Protein AF-A0A091HC87-F1 (afdb_monomer_lite)

Organism: NCBI:txid175836

Foldseek 3Di:
DDDDDDDDPDPVVVVVVVVVVVCVVPDDPVVVVVDDDDDPDPVPDPDDDDLLQFPAKAADPDPVAPQKIWTDGPPDIDIDGDPDVVVSVVVRVVSRPPNQPPPPPPDQFNDKDWDWDFDDDPDDDDDGDTDIWIWTHGPFWIWTFPDPDPPTDTPDIDTDDPPDDDDDDDPVVVVVVD

Radius of gyration: 27.39 Å; chains: 1; bounding box: 77×72×48 Å

InterPro domains:
  IPR001849 Pleckstrin homology domain [PF00169] (112-166)
  IPR001849 Pleckstrin homology domain [PS50003] (1-26)
  IPR001849 Pleckstrin homology domain [PS50003] (108-178)
  IPR011993 PH-like domain superfamily [G3DSA:2.30.29.30] (26-97)
  IPR011993 PH-like domain superfamily [G3DSA:2.30.29.30] (99-177)
  IPR051724 Actin-based Motor Myosin [PTHR46049] (1-178)

Secondary structure (DSSP, 8-state):
--------SSHHHHHHHHHHHHHHHH--HHHHHHPPPPP--GGG-S----GGGEEEEEE---TTSTTEEEEEESS-EEEEE-SSHHHHHHHHHHHT--TTT---TT---SEEEEEEEEE--SS-SS--EEEEEEEEE-SSEEEEESSS-TTPPEEEEEE--TT----PPPHHHHHHH-

Sequence (178 aa):
DRVYHIVAESPEDASGWFNVLSRVHSATAQQLREMQDEQANPKNAVGTLDVGLIDSVCASDNPDRPNSFVIITANRVIHCNSDTPEEMHHWISLLQKPKGESKVDGQEFLVRGWLHKEVQSSNKMSSLKMKKRWFVLTNTALDYYKSSERTAAKLGTLVLNSLCSVVQPDERVFKDTG

Structure (mmCIF, N/CA/C/O backbone):
data_AF-A0A091HC87-F1
#
_entry.id   AF-A0A091HC87-F1
#
loop_
_atom_site.group_PDB
_atom_site.id
_atom_site.type_symbol
_atom_site.label_atom_id
_atom_site.label_alt_id
_atom_site.label_comp_id
_atom_site.label_asym_id
_atom_site.label_entity_id
_atom_site.label_seq_id
_atom_site.pdbx_PDB_ins_code
_atom_site.Cartn_x
_atom_site.Cartn_y
_atom_site.Cartn_z
_atom_site.occupancy
_atom_site.B_iso_or_equiv
_atom_site.auth_seq_id
_atom_site.auth_comp_id
_atom_site.auth_asym_id
_atom_site.auth_atom_id
_atom_site.pdbx_PDB_model_num
ATOM 1 N N . ASP A 1 1 ? 35.553 36.989 10.042 1.00 67.31 1 ASP A N 1
ATOM 2 C CA . ASP A 1 1 ? 34.180 36.451 10.043 1.00 67.31 1 ASP A CA 1
ATOM 3 C C . ASP A 1 1 ? 33.595 36.414 8.651 1.00 67.31 1 ASP A C 1
ATOM 5 O O . ASP A 1 1 ? 33.795 37.349 7.883 1.00 67.31 1 ASP A O 1
ATOM 9 N N . ARG A 1 2 ? 32.939 35.305 8.303 1.00 86.88 2 ARG A N 1
ATOM 10 C CA . ARG A 1 2 ? 32.328 35.082 6.990 1.00 86.88 2 ARG A CA 1
ATOM 11 C C . ARG A 1 2 ? 30.837 34.869 7.216 1.00 86.88 2 ARG A C 1
ATOM 13 O O . ARG A 1 2 ? 30.459 33.934 7.912 1.00 86.88 2 ARG A O 1
ATOM 20 N N . VAL A 1 3 ? 30.015 35.762 6.679 1.00 91.44 3 VAL A N 1
ATOM 21 C CA . VAL A 1 3 ? 28.555 35.675 6.774 1.00 91.44 3 VAL A CA 1
ATOM 22 C C . VAL A 1 3 ? 28.029 35.096 5.468 1.00 91.44 3 VAL A C 1
ATOM 24 O O . VAL A 1 3 ? 28.407 35.557 4.391 1.00 91.44 3 VAL A O 1
ATOM 27 N N . TYR A 1 4 ? 27.177 34.079 5.571 1.00 88.00 4 TYR A N 1
ATOM 28 C CA . TYR A 1 4 ? 26.516 33.452 4.431 1.00 88.00 4 TYR A CA 1
ATOM 29 C C . TYR A 1 4 ? 25.049 33.877 4.411 1.00 88.00 4 TYR A C 1
ATOM 31 O O . TYR A 1 4 ? 24.318 33.635 5.368 1.00 88.00 4 TYR A O 1
ATOM 39 N N . HIS A 1 5 ? 24.627 34.512 3.319 1.00 90.44 5 HIS A N 1
ATOM 40 C CA . HIS A 1 5 ? 23.226 34.840 3.073 1.00 90.44 5 HIS A CA 1
ATOM 41 C C . HIS A 1 5 ? 22.610 33.733 2.219 1.00 90.44 5 HIS A C 1
ATOM 43 O O . HIS A 1 5 ? 23.075 33.481 1.109 1.00 90.44 5 HIS A O 1
ATOM 49 N N . ILE A 1 6 ? 21.591 33.064 2.754 1.00 90.06 6 ILE A N 1
ATOM 50 C CA . ILE A 1 6 ? 20.899 31.941 2.115 1.00 90.06 6 ILE A CA 1
ATOM 51 C C . ILE A 1 6 ? 19.416 32.307 2.026 1.00 90.06 6 ILE A C 1
ATOM 53 O O . ILE A 1 6 ? 18.856 32.836 2.985 1.00 90.06 6 ILE A O 1
ATOM 57 N N . VAL A 1 7 ? 18.799 32.064 0.870 1.00 88.19 7 VAL A N 1
ATOM 58 C CA . VAL A 1 7 ? 17.403 32.418 0.572 1.00 88.19 7 VAL A CA 1
ATOM 59 C C . VAL A 1 7 ? 16.651 31.146 0.189 1.00 88.19 7 VAL A C 1
ATOM 61 O O . VAL A 1 7 ? 17.176 30.346 -0.581 1.00 88.19 7 VAL A O 1
ATOM 64 N N . ALA A 1 8 ? 15.447 30.964 0.732 1.00 88.75 8 ALA A N 1
ATOM 65 C CA . ALA A 1 8 ? 14.551 29.866 0.375 1.00 88.75 8 ALA A CA 1
ATOM 66 C C . ALA A 1 8 ? 13.479 30.333 -0.624 1.00 88.75 8 ALA A C 1
ATOM 68 O O . ALA A 1 8 ? 13.195 31.527 -0.725 1.00 88.75 8 ALA A O 1
ATOM 69 N N . GLU A 1 9 ? 12.878 29.389 -1.346 1.00 82.19 9 GLU A N 1
ATOM 70 C CA . GLU A 1 9 ? 11.871 29.668 -2.380 1.00 82.19 9 GLU A CA 1
ATOM 71 C C . GLU A 1 9 ? 10.505 30.076 -1.800 1.00 82.19 9 GLU A C 1
ATOM 73 O O . GLU A 1 9 ? 9.717 30.729 -2.486 1.00 82.19 9 GLU A O 1
ATOM 78 N N . SER A 1 10 ? 10.240 29.755 -0.527 1.00 85.56 10 SER A N 1
ATOM 79 C CA . SER A 1 10 ? 9.025 30.142 0.196 1.00 85.56 10 SER A CA 1
ATOM 80 C C . SER A 1 10 ? 9.307 30.581 1.648 1.00 85.56 10 SER A C 1
ATOM 82 O O . SER A 1 10 ? 10.320 30.181 2.240 1.00 85.56 10 SER A O 1
ATOM 84 N N . PRO A 1 11 ? 8.429 31.401 2.263 1.00 86.19 11 PRO A N 1
ATOM 85 C CA . PRO A 1 11 ? 8.511 31.740 3.687 1.00 86.19 11 PRO A CA 1
ATOM 86 C C . PRO A 1 11 ? 8.418 30.518 4.611 1.00 86.19 11 PRO A C 1
ATOM 88 O O . PRO A 1 11 ? 9.041 30.493 5.677 1.00 86.19 11 PRO A O 1
ATOM 91 N N . GLU A 1 12 ? 7.648 29.507 4.211 1.00 81.69 12 GLU A N 1
ATOM 92 C CA . GLU A 1 12 ? 7.491 28.254 4.943 1.00 81.69 12 GLU A CA 1
ATOM 93 C C . GLU A 1 12 ? 8.812 27.482 4.970 1.00 81.69 12 GLU A C 1
ATOM 95 O O . GLU A 1 12 ? 9.255 27.077 6.047 1.00 81.69 12 GLU A O 1
ATOM 100 N N . ASP A 1 13 ? 9.484 27.363 3.821 1.00 81.06 13 ASP A N 1
ATOM 101 C CA . ASP A 1 13 ? 10.794 26.715 3.724 1.00 81.06 13 ASP A CA 1
ATOM 102 C C . ASP A 1 13 ? 11.845 27.490 4.518 1.00 81.06 13 ASP A C 1
ATOM 104 O O . ASP A 1 13 ? 12.606 26.894 5.279 1.00 81.06 13 ASP A O 1
ATOM 108 N N . ALA A 1 14 ? 11.858 28.824 4.412 1.00 84.25 14 ALA A N 1
ATOM 109 C CA . ALA A 1 14 ? 12.765 29.669 5.190 1.00 84.25 14 ALA A CA 1
ATOM 110 C C . ALA A 1 14 ? 12.596 29.431 6.700 1.00 84.25 14 ALA A C 1
ATOM 112 O O . ALA A 1 14 ? 13.580 29.293 7.429 1.00 84.25 14 ALA A O 1
ATOM 113 N N . SER A 1 15 ? 11.347 29.333 7.162 1.00 85.19 15 SER A N 1
ATOM 114 C CA . SER A 1 15 ? 11.016 29.059 8.563 1.00 85.19 15 SER A CA 1
ATOM 115 C C . SER A 1 15 ? 11.424 27.643 8.979 1.00 85.19 15 SER A C 1
ATOM 117 O O . SER A 1 15 ? 11.986 27.454 10.059 1.00 85.19 15 SER A O 1
ATOM 119 N N . GLY A 1 16 ? 11.188 26.649 8.118 1.00 82.44 16 GLY A N 1
ATOM 120 C CA . GLY A 1 16 ? 11.605 25.263 8.329 1.00 82.44 16 GLY A CA 1
ATOM 121 C C . GLY A 1 16 ? 13.120 25.139 8.492 1.00 82.44 16 GLY A C 1
ATOM 122 O O . GLY A 1 16 ? 13.597 24.649 9.520 1.00 82.44 16 GLY A O 1
ATOM 123 N N . TRP A 1 17 ? 13.879 25.677 7.535 1.00 86.06 17 TRP A N 1
ATOM 124 C CA . TRP A 1 17 ? 15.342 25.703 7.568 1.00 86.06 17 TRP A CA 1
ATOM 125 C C . TRP A 1 17 ? 15.886 26.437 8.793 1.00 86.06 17 TRP A C 1
ATOM 127 O O . TRP A 1 17 ? 16.787 25.929 9.463 1.00 86.06 17 TRP A O 1
ATOM 137 N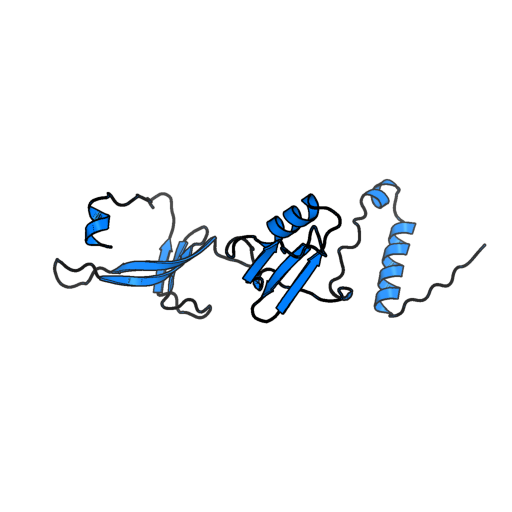 N . PHE A 1 18 ? 15.321 27.599 9.134 1.00 87.75 18 PHE A N 1
ATOM 138 C CA . PHE A 1 18 ? 15.732 28.353 10.318 1.00 87.75 18 PHE A CA 1
ATOM 139 C C . PHE A 1 18 ? 15.555 27.545 11.611 1.00 87.75 18 PHE A C 1
ATOM 141 O O . PHE A 1 18 ? 16.452 27.533 12.459 1.00 87.75 18 PHE A O 1
ATOM 148 N N . ASN A 1 19 ? 14.433 26.836 11.755 1.00 83.19 19 ASN A N 1
ATOM 149 C CA . ASN A 1 19 ? 14.153 26.010 12.929 1.00 83.19 19 ASN A CA 1
ATOM 150 C C . ASN A 1 19 ? 15.145 24.848 13.060 1.00 83.19 19 ASN A C 1
ATOM 152 O O . ASN A 1 19 ? 15.676 24.611 14.148 1.00 83.19 19 ASN A O 1
ATOM 156 N N . VAL A 1 20 ? 15.427 24.145 11.958 1.00 84.69 20 VAL A N 1
ATOM 157 C CA . VAL A 1 20 ? 16.377 23.023 11.954 1.00 84.69 20 VAL A CA 1
ATOM 158 C C . VAL A 1 20 ? 17.790 23.512 12.263 1.00 84.69 20 VAL A C 1
ATOM 160 O O . VAL A 1 20 ? 18.425 22.981 13.172 1.00 84.69 20 VAL A O 1
ATOM 163 N N . LEU A 1 21 ? 18.267 24.561 11.586 1.00 89.00 21 LEU A N 1
ATOM 164 C CA . LEU A 1 21 ? 19.611 25.110 11.800 1.00 89.00 21 LEU A CA 1
ATOM 165 C C . LEU A 1 21 ? 19.799 25.643 13.226 1.00 89.00 21 LEU A C 1
ATOM 167 O O . LEU A 1 21 ? 20.832 25.394 13.845 1.00 89.00 21 LEU A O 1
ATOM 171 N N . SER A 1 22 ? 18.786 26.313 13.780 1.00 86.56 22 SER A N 1
ATOM 172 C CA . SER A 1 22 ? 18.813 26.800 15.166 1.00 86.56 22 SER A CA 1
ATOM 173 C C . SER A 1 22 ? 18.855 25.648 16.177 1.00 86.56 22 SER A C 1
ATOM 175 O O . SER A 1 22 ? 19.571 25.715 17.183 1.00 86.56 22 SER A O 1
ATOM 177 N N . ARG A 1 23 ? 18.129 24.556 15.900 1.00 82.75 23 ARG A N 1
ATOM 178 C CA . ARG A 1 23 ? 18.156 23.336 16.717 1.00 82.75 23 ARG A CA 1
ATOM 179 C C . ARG A 1 23 ? 19.508 22.629 16.633 1.00 82.75 23 ARG A C 1
ATOM 181 O O . ARG A 1 23 ? 20.025 22.231 17.666 1.00 82.75 23 ARG A O 1
ATOM 188 N N . VAL A 1 24 ? 20.105 22.528 15.444 1.00 88.31 24 VAL A N 1
ATOM 189 C CA . VAL A 1 24 ? 21.450 21.955 15.248 1.00 88.31 24 VAL A CA 1
ATOM 190 C C . VAL A 1 24 ? 22.504 22.774 15.991 1.00 88.31 24 VAL A C 1
ATOM 192 O O . VAL A 1 24 ? 23.318 22.206 16.711 1.00 88.31 24 VAL A O 1
ATOM 195 N N . HIS A 1 25 ? 22.458 24.104 15.875 1.00 90.00 25 HIS A N 1
ATOM 196 C CA . HIS A 1 25 ? 23.394 25.004 16.553 1.00 90.00 25 HIS A CA 1
ATOM 197 C C . HIS A 1 25 ? 23.357 24.867 18.085 1.00 90.00 25 HIS A C 1
ATOM 199 O O . HIS A 1 25 ? 24.381 25.017 18.746 1.00 90.00 25 HIS A O 1
ATOM 205 N N . SER A 1 26 ? 22.183 24.585 18.654 1.00 87.00 26 SER A N 1
ATOM 206 C CA . SER A 1 26 ? 21.987 24.446 20.104 1.00 87.00 26 SER A CA 1
ATOM 207 C C . SER A 1 26 ? 22.074 23.003 20.621 1.00 87.00 26 SER A C 1
ATOM 209 O O . SER A 1 26 ? 22.028 22.793 21.834 1.00 87.00 26 SER A O 1
ATOM 211 N N . ALA A 1 27 ? 22.206 22.008 19.740 1.00 87.88 27 ALA A N 1
ATOM 212 C CA . ALA A 1 27 ? 22.197 20.598 20.110 1.00 87.88 27 ALA A CA 1
ATOM 213 C C . ALA A 1 27 ? 23.575 20.087 20.562 1.00 87.88 27 ALA A C 1
ATOM 215 O O . ALA A 1 27 ? 24.625 20.457 20.039 1.00 87.88 27 ALA A O 1
ATOM 216 N N . THR A 1 28 ? 23.567 19.158 21.518 1.00 89.50 28 THR A N 1
ATOM 217 C CA . THR A 1 28 ? 24.757 18.386 21.908 1.00 89.50 28 THR A CA 1
ATOM 218 C C . THR A 1 28 ? 25.098 17.310 20.871 1.00 89.50 28 THR A C 1
ATOM 220 O O . THR A 1 28 ? 24.246 16.877 20.096 1.00 89.50 28 THR A O 1
ATOM 223 N N . ALA A 1 29 ? 26.332 16.794 20.900 1.00 84.06 29 ALA A N 1
ATOM 224 C CA . ALA A 1 29 ? 26.773 15.732 19.989 1.00 84.06 29 ALA A CA 1
ATOM 225 C C . ALA A 1 29 ? 25.913 14.455 20.061 1.00 84.06 29 ALA A C 1
ATOM 227 O O . ALA A 1 29 ? 25.776 13.757 19.060 1.00 84.06 29 ALA A O 1
ATOM 228 N N . GLN A 1 30 ? 25.333 14.147 21.225 1.00 82.69 30 GLN A N 1
ATOM 229 C CA . GLN A 1 30 ? 24.405 13.026 21.366 1.00 82.69 30 GLN A CA 1
ATOM 230 C C . GLN A 1 30 ? 23.041 13.348 20.745 1.00 82.69 30 GLN A C 1
ATOM 232 O O . GLN A 1 30 ? 22.535 12.556 19.959 1.00 82.69 30 GLN A O 1
ATOM 237 N N . GLN A 1 31 ? 22.488 14.532 21.016 1.00 81.44 31 GLN A N 1
ATOM 238 C CA . GLN A 1 31 ? 21.211 14.955 20.432 1.00 81.44 31 GLN A CA 1
ATOM 239 C C . GLN A 1 31 ? 21.275 15.033 18.905 1.00 81.44 31 GLN A C 1
ATOM 241 O O . GLN A 1 31 ? 20.320 14.641 18.251 1.00 81.44 31 GLN A O 1
ATOM 246 N N . LEU A 1 32 ? 22.405 15.462 18.332 1.00 81.94 32 LEU A N 1
ATOM 247 C CA . LEU A 1 32 ? 22.621 15.462 16.881 1.00 81.94 32 LEU A CA 1
ATOM 248 C C . LEU A 1 32 ? 22.581 14.052 16.273 1.00 81.94 32 LEU A C 1
ATOM 250 O O . LEU A 1 32 ? 22.117 13.901 15.151 1.00 81.94 32 LEU A O 1
ATOM 254 N N . ARG A 1 33 ? 23.031 13.017 17.000 1.00 79.56 33 ARG A N 1
ATOM 255 C CA . ARG A 1 33 ? 22.941 11.615 16.542 1.00 79.56 33 ARG A CA 1
ATOM 256 C C . ARG A 1 33 ? 21.529 11.048 16.637 1.00 79.56 33 ARG A C 1
ATOM 258 O O . ARG A 1 33 ? 21.210 10.101 15.931 1.00 79.56 33 ARG A O 1
ATOM 265 N N . GLU A 1 34 ? 20.719 11.588 17.539 1.00 78.31 34 GLU A N 1
ATOM 266 C CA . GLU A 1 34 ? 19.329 11.174 17.755 1.00 78.31 34 GLU A CA 1
ATOM 267 C C . GLU A 1 34 ? 18.341 11.957 16.877 1.00 78.31 34 GLU A C 1
ATOM 269 O O . GLU A 1 34 ? 17.158 11.614 16.819 1.00 78.31 34 GLU A O 1
ATOM 274 N N . MET A 1 35 ? 18.798 13.011 16.191 1.00 77.00 35 MET A N 1
ATOM 275 C CA . MET A 1 35 ? 17.982 13.716 15.209 1.00 77.00 35 MET A CA 1
ATOM 276 C C . MET A 1 35 ? 17.656 12.768 14.056 1.00 77.00 35 MET A C 1
ATOM 278 O O . MET A 1 35 ? 18.545 12.238 13.399 1.00 77.00 35 MET A O 1
ATOM 282 N N . GLN A 1 36 ? 16.361 12.539 13.850 1.00 69.00 36 GLN A N 1
ATOM 283 C CA . GLN A 1 36 ? 15.864 11.701 12.768 1.00 69.00 36 GLN A CA 1
ATOM 284 C C . GLN A 1 36 ? 15.977 12.441 11.439 1.00 69.00 36 GLN A C 1
ATOM 286 O O . GLN A 1 36 ? 15.731 13.650 11.383 1.00 69.00 36 GLN A O 1
ATOM 291 N N . ASP A 1 37 ? 16.300 11.693 10.385 1.00 72.12 37 ASP A N 1
ATOM 292 C CA . ASP A 1 37 ? 16.213 12.187 9.018 1.00 72.12 37 ASP A CA 1
ATOM 293 C C . ASP A 1 37 ? 14.800 12.702 8.734 1.00 72.12 37 ASP A C 1
ATOM 295 O O . ASP A 1 37 ? 13.799 12.165 9.227 1.00 72.12 37 ASP A O 1
ATOM 299 N N . GLU A 1 38 ? 14.724 13.764 7.935 1.00 66.31 38 GLU A N 1
ATOM 300 C CA . GLU A 1 38 ? 13.449 14.289 7.477 1.00 66.31 38 GLU A CA 1
ATOM 301 C C . GLU A 1 38 ? 12.715 13.182 6.711 1.00 66.31 38 GLU A C 1
ATOM 303 O O . GLU A 1 38 ? 13.205 12.651 5.712 1.00 66.31 38 GLU A O 1
ATOM 308 N N . GLN A 1 39 ? 11.542 12.790 7.211 1.00 67.19 39 GLN A N 1
ATOM 309 C CA . GLN A 1 39 ? 10.701 11.828 6.510 1.00 67.19 39 GLN A CA 1
ATOM 310 C C . GLN A 1 39 ? 10.336 12.397 5.138 1.00 67.19 39 GLN A C 1
ATOM 312 O O . GLN A 1 39 ? 10.095 13.597 5.009 1.00 67.19 39 GLN A O 1
ATOM 317 N N . ALA A 1 40 ? 10.275 11.533 4.121 1.00 71.62 40 ALA A N 1
ATOM 318 C CA . ALA A 1 40 ? 9.963 11.945 2.757 1.00 71.62 40 ALA A CA 1
ATOM 319 C C . ALA A 1 40 ? 8.696 12.819 2.729 1.00 71.62 40 ALA A C 1
ATOM 321 O O . ALA A 1 40 ? 7.597 12.346 3.020 1.00 71.62 40 ALA A O 1
ATOM 322 N N . ASN A 1 41 ? 8.855 14.102 2.393 1.00 76.12 41 ASN A N 1
ATOM 323 C CA . ASN A 1 41 ? 7.749 15.048 2.344 1.00 76.12 41 ASN A CA 1
ATOM 324 C C . ASN A 1 41 ? 6.863 14.738 1.123 1.00 76.12 41 ASN A C 1
ATOM 326 O O . ASN A 1 41 ? 7.326 14.891 -0.012 1.00 76.12 41 ASN A O 1
ATOM 330 N N . PRO A 1 42 ? 5.582 14.366 1.307 1.00 72.94 42 PRO A N 1
ATOM 331 C CA . PRO A 1 42 ? 4.705 14.006 0.195 1.00 72.94 42 PRO A CA 1
ATOM 332 C C . PRO A 1 42 ? 4.500 15.130 -0.827 1.00 72.94 42 PRO A C 1
ATOM 334 O O . PRO A 1 42 ? 4.187 14.845 -1.979 1.00 72.94 42 PRO A O 1
ATOM 337 N N . LYS A 1 43 ? 4.685 16.401 -0.436 1.00 76.56 43 LYS A N 1
ATOM 338 C CA . LYS A 1 43 ? 4.572 17.554 -1.347 1.00 76.56 43 LYS A CA 1
ATOM 339 C C . LYS A 1 43 ? 5.690 17.608 -2.388 1.00 76.56 43 LYS A C 1
ATOM 341 O O . LYS A 1 43 ? 5.485 18.177 -3.453 1.00 76.56 43 LYS A O 1
ATOM 346 N N . ASN A 1 44 ? 6.835 17.000 -2.086 1.00 82.19 44 ASN A N 1
ATOM 347 C CA . ASN A 1 44 ? 7.991 16.968 -2.979 1.00 82.19 44 ASN A CA 1
ATOM 348 C C . ASN A 1 44 ? 7.963 15.747 -3.913 1.00 82.19 44 ASN A C 1
ATOM 350 O O . ASN A 1 44 ? 8.826 15.608 -4.777 1.00 82.19 44 ASN A O 1
ATOM 354 N N . ALA A 1 45 ? 6.990 14.843 -3.753 1.00 82.81 45 ALA A N 1
ATOM 355 C CA . ALA A 1 45 ? 6.855 13.682 -4.617 1.00 82.81 45 ALA A CA 1
ATOM 356 C C . ALA A 1 45 ? 6.347 14.095 -6.008 1.00 82.81 45 ALA A C 1
ATOM 358 O O . ALA A 1 45 ? 5.332 14.775 -6.136 1.00 82.81 45 ALA A O 1
ATOM 359 N N . VAL A 1 46 ? 7.005 13.603 -7.062 1.00 89.25 46 VAL A N 1
ATOM 360 C CA . VAL A 1 46 ? 6.572 13.800 -8.464 1.00 89.25 46 VAL A CA 1
ATOM 361 C C . VAL A 1 46 ? 5.195 13.169 -8.722 1.00 89.25 46 VAL A C 1
ATOM 363 O O . VAL A 1 46 ? 4.446 13.601 -9.597 1.00 89.25 46 VAL A O 1
ATOM 366 N N . GLY A 1 47 ? 4.834 12.155 -7.938 1.00 85.81 47 GLY A N 1
ATOM 367 C CA . GLY A 1 47 ? 3.510 11.557 -7.931 1.00 85.81 47 GLY A CA 1
ATOM 368 C C . GLY A 1 47 ? 3.345 10.602 -6.758 1.00 85.81 47 GLY A C 1
ATOM 369 O O . GLY A 1 47 ? 4.320 10.083 -6.217 1.00 85.81 47 GLY A O 1
ATOM 370 N N . THR A 1 48 ? 2.097 10.364 -6.371 1.00 87.56 48 THR A N 1
ATOM 371 C CA . THR A 1 48 ? 1.745 9.432 -5.299 1.00 87.56 48 THR A CA 1
ATOM 372 C C . THR A 1 48 ? 0.835 8.322 -5.825 1.00 87.56 48 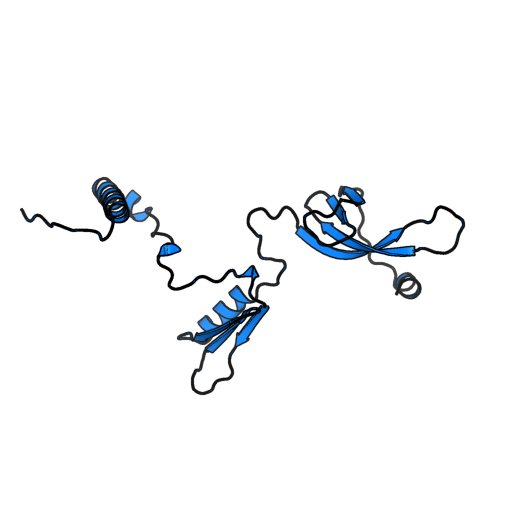THR A C 1
ATOM 374 O O . THR A 1 48 ? 0.061 8.492 -6.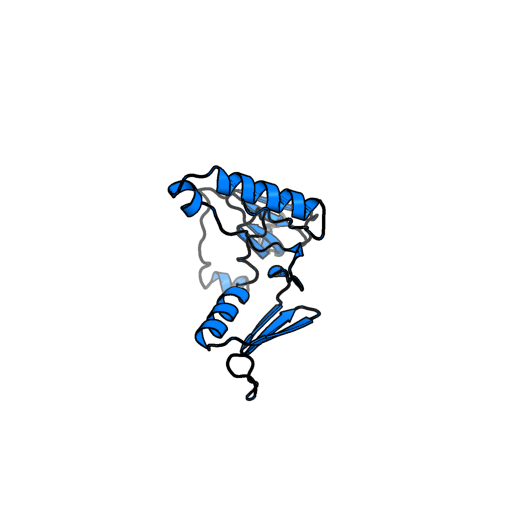779 1.00 87.56 48 THR A O 1
ATOM 377 N N . LEU A 1 49 ? 0.955 7.144 -5.216 1.00 87.56 49 LEU A N 1
ATOM 378 C CA . LEU A 1 49 ? 0.100 5.995 -5.472 1.00 87.56 49 LEU A CA 1
ATOM 379 C C . LEU A 1 49 ? -0.345 5.414 -4.135 1.00 87.56 49 LEU A C 1
ATOM 381 O O . LEU A 1 49 ? 0.483 4.993 -3.332 1.00 87.56 49 LEU A O 1
ATOM 385 N N . ASP A 1 50 ? -1.655 5.379 -3.918 1.00 84.69 50 ASP A N 1
ATOM 386 C CA . ASP A 1 50 ? -2.234 4.635 -2.807 1.00 84.69 50 ASP A CA 1
ATOM 387 C C . ASP A 1 50 ? -2.112 3.131 -3.095 1.00 84.69 50 ASP A C 1
ATOM 389 O O . ASP A 1 50 ? -2.607 2.636 -4.111 1.00 84.69 50 ASP A O 1
ATOM 393 N N . VAL A 1 51 ? -1.454 2.409 -2.189 1.00 85.44 51 VAL A N 1
ATOM 394 C CA . VAL A 1 51 ? -1.241 0.958 -2.275 1.00 85.44 51 VAL A CA 1
ATOM 395 C C . VAL A 1 51 ? -2.574 0.200 -2.309 1.00 85.44 51 VAL A C 1
ATOM 397 O O . VAL A 1 51 ? -2.669 -0.845 -2.945 1.00 85.44 51 VAL A O 1
ATOM 400 N N . GLY A 1 52 ? -3.639 0.738 -1.702 1.00 80.06 52 GLY A N 1
ATOM 401 C CA . GLY A 1 52 ? -4.980 0.150 -1.754 1.00 80.06 52 GLY A CA 1
ATOM 402 C C . GLY A 1 52 ? -5.622 0.156 -3.148 1.00 80.06 52 GLY A C 1
ATOM 403 O O . GLY A 1 52 ? -6.569 -0.596 -3.379 1.00 80.06 52 GLY A O 1
ATOM 404 N N . LEU A 1 53 ? -5.110 0.971 -4.077 1.00 85.31 53 LEU A N 1
ATOM 405 C CA . LEU A 1 53 ? -5.566 1.041 -5.471 1.00 85.31 53 LEU A CA 1
ATOM 406 C C . LEU A 1 53 ? -4.784 0.113 -6.411 1.00 85.31 53 LEU A C 1
ATOM 408 O O . LEU A 1 53 ? -5.075 0.074 -7.608 1.00 85.31 53 LEU A O 1
ATOM 412 N N . ILE A 1 54 ? -3.782 -0.603 -5.897 1.00 89.69 54 ILE A N 1
ATOM 413 C CA . ILE A 1 54 ? -3.003 -1.556 -6.682 1.00 89.69 54 ILE A CA 1
ATOM 414 C C . ILE A 1 54 ? -3.850 -2.807 -6.920 1.00 89.69 54 ILE A C 1
ATOM 416 O O . ILE A 1 54 ? -4.308 -3.478 -5.992 1.00 89.69 54 ILE A O 1
ATOM 420 N N . ASP A 1 55 ? -4.056 -3.126 -8.193 1.00 87.50 55 ASP A N 1
ATOM 421 C CA . ASP A 1 55 ? -4.747 -4.338 -8.611 1.00 87.50 55 ASP A CA 1
ATOM 422 C C . ASP A 1 55 ? -3.796 -5.516 -8.740 1.00 87.50 55 ASP A C 1
ATOM 424 O O . ASP A 1 55 ? -4.150 -6.624 -8.337 1.00 87.50 55 ASP A O 1
ATOM 428 N N . SER A 1 56 ? -2.595 -5.274 -9.266 1.00 90.88 56 SER A N 1
ATOM 429 C CA . SER A 1 56 ? -1.553 -6.287 -9.397 1.00 90.88 56 SER A CA 1
ATOM 430 C C . SER A 1 56 ? -0.167 -5.653 -9.475 1.00 90.88 56 SER A C 1
ATOM 432 O O . SER A 1 56 ? -0.016 -4.516 -9.922 1.00 90.88 56 SER A O 1
ATOM 434 N N . VAL A 1 57 ? 0.853 -6.418 -9.094 1.00 94.00 57 VAL A N 1
ATOM 435 C CA . VAL A 1 57 ? 2.262 -6.103 -9.353 1.00 94.00 57 VAL A CA 1
ATOM 436 C C . VAL A 1 57 ? 2.914 -7.345 -9.940 1.00 94.00 57 VAL A C 1
ATOM 438 O O . VAL A 1 57 ? 2.706 -8.439 -9.418 1.00 94.00 57 VAL A O 1
ATOM 441 N N . CYS A 1 58 ? 3.669 -7.217 -11.026 1.00 92.19 58 CYS A N 1
ATOM 442 C CA . CYS A 1 58 ? 4.247 -8.365 -11.731 1.00 92.19 58 CYS A CA 1
ATOM 443 C C . CYS A 1 58 ? 5.669 -8.066 -12.198 1.00 92.19 58 CYS A C 1
ATOM 445 O O . CYS A 1 58 ? 5.940 -6.953 -12.640 1.00 92.19 58 CYS A O 1
ATOM 447 N N . ALA A 1 59 ? 6.555 -9.064 -12.162 1.00 94.62 59 ALA A N 1
ATOM 448 C CA . ALA A 1 59 ? 7.815 -8.980 -12.893 1.00 94.62 59 ALA A CA 1
ATOM 449 C C . ALA A 1 59 ? 7.523 -8.830 -14.395 1.00 94.62 59 ALA A C 1
ATOM 451 O O . ALA A 1 59 ? 6.581 -9.432 -14.912 1.00 94.62 59 ALA A O 1
ATOM 452 N N . SER A 1 60 ? 8.305 -7.998 -15.071 1.00 93.31 60 SER A N 1
ATOM 453 C CA . SER A 1 60 ? 8.214 -7.762 -16.507 1.00 93.31 60 SER A CA 1
ATOM 454 C C . SER A 1 60 ? 9.219 -8.658 -17.225 1.00 93.31 60 SER A C 1
ATOM 456 O O . SER A 1 60 ? 10.363 -8.800 -16.801 1.00 93.31 60 SER A O 1
ATOM 458 N N . ASP A 1 61 ? 8.778 -9.262 -18.322 1.00 86.12 61 ASP A N 1
ATOM 459 C CA . ASP A 1 61 ? 9.542 -10.170 -19.179 1.00 86.12 61 ASP A CA 1
ATOM 460 C C . ASP A 1 61 ? 10.281 -9.439 -20.312 1.00 86.12 61 ASP A C 1
ATOM 462 O O . ASP A 1 61 ? 10.757 -10.063 -21.259 1.00 86.12 61 ASP A O 1
ATOM 466 N N . ASN A 1 62 ? 10.407 -8.111 -20.216 1.00 85.00 62 ASN A N 1
ATOM 467 C CA . ASN A 1 62 ? 11.082 -7.303 -21.222 1.00 85.00 62 ASN A CA 1
ATOM 468 C C . ASN A 1 62 ? 12.602 -7.595 -21.261 1.00 85.00 62 ASN A C 1
ATOM 470 O O . ASN A 1 62 ? 13.306 -7.251 -20.305 1.00 85.00 62 ASN A O 1
ATOM 474 N N . PRO A 1 63 ? 13.135 -8.141 -22.371 1.00 83.25 63 PRO A N 1
ATOM 475 C CA . PRO A 1 63 ? 14.553 -8.477 -22.488 1.00 83.25 63 PRO A CA 1
ATOM 476 C C . PRO A 1 63 ? 15.475 -7.248 -22.494 1.00 83.25 63 PRO A C 1
ATOM 478 O O . PRO A 1 63 ? 16.625 -7.356 -22.076 1.00 83.25 63 PRO A O 1
ATOM 481 N N . ASP A 1 64 ? 14.978 -6.075 -22.900 1.00 89.75 64 ASP A N 1
ATOM 482 C CA . ASP A 1 64 ? 15.758 -4.830 -22.930 1.00 89.75 64 ASP A CA 1
ATOM 483 C C . ASP A 1 64 ? 15.880 -4.179 -21.544 1.00 89.75 64 ASP A C 1
ATOM 485 O O . ASP A 1 64 ? 16.664 -3.249 -21.350 1.00 89.75 64 ASP A O 1
ATOM 489 N N . ARG A 1 65 ? 15.072 -4.625 -20.573 1.00 89.75 65 ARG A N 1
ATOM 490 C CA . ARG A 1 65 ? 15.029 -4.080 -19.211 1.00 89.75 65 ARG A CA 1
ATOM 491 C C . ARG A 1 65 ? 15.019 -5.216 -18.190 1.00 89.75 65 ARG A C 1
ATOM 493 O O . ARG A 1 65 ? 13.964 -5.495 -17.605 1.00 89.75 65 ARG A O 1
ATOM 500 N N . PRO A 1 66 ? 16.173 -5.867 -17.956 1.00 87.25 66 PRO A N 1
ATOM 501 C CA . PRO A 1 66 ? 16.289 -6.842 -16.880 1.00 87.25 66 PRO A CA 1
ATOM 502 C C . PRO A 1 66 ? 15.959 -6.171 -15.542 1.00 87.25 66 PRO A C 1
ATOM 504 O O . PRO A 1 66 ? 16.174 -4.972 -15.380 1.00 87.25 66 PRO A O 1
ATOM 507 N N . ASN A 1 67 ? 15.424 -6.934 -14.588 1.00 92.81 67 ASN A N 1
ATOM 508 C CA . ASN A 1 67 ? 15.014 -6.433 -13.267 1.00 92.81 67 ASN A CA 1
ATOM 509 C C . ASN A 1 67 ? 13.864 -5.402 -13.327 1.00 92.81 67 ASN A C 1
ATOM 511 O O . ASN A 1 67 ? 13.774 -4.486 -12.507 1.00 92.81 67 ASN A O 1
ATOM 515 N N . SER A 1 68 ? 12.992 -5.492 -14.337 1.00 96.06 68 SER A N 1
ATOM 516 C CA . SER A 1 68 ? 11.810 -4.634 -14.442 1.00 96.06 68 SER A CA 1
ATOM 517 C C . SER A 1 68 ? 10.562 -5.294 -13.870 1.00 96.06 68 SER A C 1
ATOM 519 O O . SER A 1 68 ? 10.381 -6.507 -13.929 1.00 96.06 68 SER A O 1
ATOM 521 N N . PHE A 1 69 ? 9.663 -4.473 -13.341 1.00 96.25 69 PHE A N 1
ATOM 522 C CA . PHE A 1 69 ? 8.355 -4.895 -12.858 1.00 96.25 69 PHE A CA 1
ATOM 523 C C . PHE A 1 69 ? 7.303 -3.832 -13.173 1.00 96.25 69 PHE A C 1
ATOM 525 O O . PHE A 1 69 ? 7.626 -2.676 -13.448 1.00 96.25 69 PHE A O 1
ATOM 532 N N . VAL A 1 70 ? 6.034 -4.223 -13.169 1.00 95.81 70 VAL A N 1
ATOM 533 C CA . VAL A 1 70 ? 4.903 -3.338 -13.445 1.00 95.81 70 VAL A CA 1
ATOM 534 C C . VAL A 1 70 ? 3.947 -3.300 -12.268 1.00 95.81 70 VAL A C 1
ATOM 536 O O . VAL A 1 70 ? 3.656 -4.332 -11.669 1.00 95.81 70 VAL A O 1
ATOM 539 N N . ILE A 1 71 ? 3.440 -2.109 -11.965 1.00 95.44 71 ILE A N 1
ATOM 540 C CA . ILE A 1 71 ? 2.358 -1.878 -11.009 1.00 95.44 71 ILE A CA 1
ATOM 541 C C . ILE A 1 71 ? 1.110 -1.524 -11.816 1.00 95.44 71 ILE A C 1
ATOM 543 O O . ILE A 1 71 ? 1.113 -0.560 -12.583 1.00 95.44 71 ILE A O 1
ATOM 547 N N . ILE A 1 72 ? 0.051 -2.310 -11.655 1.00 92.00 72 ILE A N 1
ATOM 548 C CA . ILE A 1 72 ? -1.202 -2.190 -12.399 1.00 92.00 72 ILE A CA 1
ATOM 549 C C . ILE A 1 72 ? -2.285 -1.697 -11.444 1.00 92.00 72 ILE A C 1
ATOM 551 O O . ILE A 1 72 ? -2.531 -2.306 -10.402 1.00 92.00 72 ILE A O 1
ATOM 555 N N . THR A 1 73 ? -2.948 -0.609 -11.818 1.00 92.00 73 THR A N 1
ATOM 556 C CA . THR A 1 73 ? -4.170 -0.103 -11.181 1.00 92.00 73 THR A CA 1
ATOM 557 C C . THR A 1 73 ? -5.303 -0.074 -12.206 1.00 92.00 73 THR A C 1
ATOM 559 O O . THR A 1 73 ? -5.074 -0.242 -13.404 1.00 92.00 73 THR A O 1
ATOM 562 N N . ALA A 1 74 ? -6.522 0.235 -11.761 1.00 86.81 74 ALA A N 1
ATOM 563 C CA . ALA A 1 74 ? -7.700 0.320 -12.626 1.00 86.81 74 ALA A CA 1
ATOM 564 C C . ALA A 1 74 ? -7.544 1.241 -13.855 1.00 86.81 74 ALA A C 1
ATOM 566 O O . ALA A 1 74 ? -8.251 1.077 -14.846 1.00 86.81 74 ALA A O 1
ATOM 567 N N . ASN A 1 75 ? -6.657 2.236 -13.790 1.00 90.06 75 ASN A N 1
ATOM 568 C CA . ASN A 1 75 ? -6.505 3.266 -14.818 1.00 90.06 75 ASN A CA 1
ATOM 569 C C . ASN A 1 75 ? -5.052 3.601 -15.179 1.00 90.06 75 ASN A C 1
ATOM 571 O O . ASN A 1 75 ? -4.830 4.505 -15.984 1.00 90.06 75 ASN A O 1
ATOM 575 N N . ARG A 1 76 ? -4.060 2.931 -14.582 1.00 92.06 76 ARG A N 1
ATOM 576 C CA . ARG A 1 76 ? -2.640 3.198 -14.835 1.00 92.06 76 ARG A CA 1
ATOM 577 C C . ARG A 1 76 ? -1.838 1.903 -14.827 1.00 92.06 76 ARG A C 1
ATOM 579 O O . ARG A 1 76 ? -2.089 1.007 -14.029 1.00 92.06 76 ARG A O 1
ATOM 586 N N . VAL A 1 77 ? -0.825 1.857 -15.686 1.00 93.88 77 VAL A N 1
ATOM 587 C CA . VAL A 1 77 ? 0.248 0.861 -15.637 1.00 93.88 77 VAL A CA 1
ATOM 588 C C . VAL A 1 77 ? 1.552 1.625 -15.464 1.00 93.88 77 VAL A C 1
ATOM 590 O O . VAL A 1 77 ? 1.882 2.486 -16.278 1.00 93.88 77 VAL A O 1
ATOM 593 N N . ILE A 1 78 ? 2.259 1.355 -14.373 1.00 94.06 78 ILE A N 1
ATOM 594 C CA . ILE A 1 78 ? 3.518 2.016 -14.031 1.00 94.06 78 ILE A CA 1
ATOM 595 C C . ILE A 1 78 ? 4.635 0.998 -14.217 1.00 94.06 78 ILE A C 1
ATOM 597 O O . ILE A 1 78 ? 4.609 -0.065 -13.603 1.00 94.06 78 ILE A O 1
ATOM 601 N N . HIS A 1 79 ? 5.604 1.328 -15.066 1.00 94.44 79 HIS A N 1
ATOM 602 C CA . HIS A 1 79 ? 6.780 0.498 -15.302 1.00 94.44 79 HIS A CA 1
ATOM 603 C C . HIS A 1 79 ? 7.919 0.950 -14.392 1.00 94.44 79 HIS A C 1
ATOM 605 O O . HIS A 1 79 ? 8.313 2.115 -14.419 1.00 94.44 79 HIS A O 1
ATOM 611 N N . CYS A 1 80 ? 8.459 0.012 -13.626 1.00 95.12 80 CYS A N 1
ATOM 612 C CA . CYS A 1 80 ? 9.565 0.215 -12.707 1.00 95.12 80 CYS A CA 1
ATOM 613 C C . CYS A 1 80 ? 10.746 -0.670 -13.115 1.00 95.12 80 CYS A C 1
ATOM 615 O O . CYS A 1 80 ? 10.576 -1.730 -13.722 1.00 95.12 80 CYS A O 1
ATOM 617 N N . ASN A 1 81 ? 11.954 -0.229 -12.789 1.00 95.44 81 ASN A N 1
ATOM 618 C CA . ASN A 1 81 ? 13.184 -0.973 -13.012 1.00 95.44 81 ASN A CA 1
ATOM 619 C C . ASN A 1 81 ? 14.101 -0.746 -11.814 1.00 95.44 81 ASN A C 1
ATOM 621 O O . ASN A 1 81 ? 14.188 0.386 -11.341 1.00 95.44 81 ASN A O 1
ATOM 625 N N . SER A 1 82 ? 14.711 -1.813 -11.311 1.00 93.44 82 SER A N 1
ATOM 626 C CA . SER A 1 82 ? 15.685 -1.752 -10.222 1.00 93.44 82 SER A CA 1
ATOM 627 C C . SER A 1 82 ? 17.076 -2.121 -10.718 1.00 93.44 82 SER A C 1
ATOM 629 O O . SER A 1 82 ? 17.234 -2.796 -11.738 1.00 93.44 82 SER A O 1
ATOM 631 N N . ASP A 1 83 ? 18.088 -1.734 -9.948 1.00 90.94 83 ASP A N 1
ATOM 632 C CA . ASP A 1 83 ? 19.481 -2.002 -10.302 1.00 90.94 83 ASP A CA 1
ATOM 633 C C . ASP A 1 83 ? 19.825 -3.490 -10.139 1.00 90.94 83 ASP A C 1
ATOM 635 O O . ASP A 1 83 ? 20.643 -4.038 -10.880 1.00 90.94 83 ASP A O 1
ATOM 639 N N . THR A 1 84 ? 19.160 -4.174 -9.200 1.00 92.50 84 THR A N 1
ATOM 640 C CA . THR A 1 84 ? 19.396 -5.592 -8.889 1.00 92.50 84 THR A CA 1
ATOM 641 C C . THR A 1 84 ? 18.115 -6.429 -8.946 1.00 92.50 84 THR A C 1
ATOM 643 O O . THR A 1 84 ? 17.017 -5.903 -8.710 1.00 92.50 84 THR A O 1
ATOM 646 N N . PRO A 1 85 ? 18.212 -7.740 -9.242 1.00 91.81 85 PRO A N 1
ATOM 647 C CA . PRO A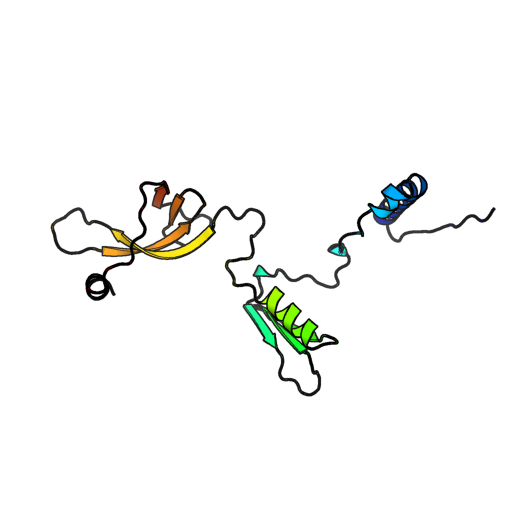 1 85 ? 17.060 -8.631 -9.193 1.00 91.81 85 PRO A CA 1
ATOM 648 C C . PRO A 1 85 ? 16.539 -8.811 -7.763 1.00 91.81 85 PRO A C 1
ATOM 650 O O . PRO A 1 85 ? 15.332 -8.933 -7.579 1.00 91.81 85 PRO A O 1
ATOM 653 N N . GLU A 1 86 ? 17.394 -8.802 -6.741 1.00 93.25 86 GLU A N 1
ATOM 654 C CA . GLU A 1 86 ? 16.974 -8.907 -5.338 1.00 93.25 86 GLU A CA 1
ATOM 655 C C . GLU A 1 86 ? 16.077 -7.731 -4.949 1.00 93.25 86 GLU A C 1
ATOM 657 O O . GLU A 1 86 ? 15.019 -7.927 -4.351 1.00 93.25 86 GLU A O 1
ATOM 662 N N . GLU A 1 87 ? 16.460 -6.518 -5.353 1.00 92.31 87 GLU A N 1
ATOM 663 C CA . GLU A 1 87 ? 15.667 -5.314 -5.128 1.00 92.31 87 GLU A CA 1
ATOM 664 C C . GLU A 1 87 ? 14.327 -5.368 -5.874 1.00 92.31 87 GLU A C 1
ATOM 666 O O . GLU A 1 87 ? 13.292 -5.056 -5.282 1.00 92.31 87 GLU A O 1
ATOM 671 N N . MET A 1 88 ? 14.308 -5.842 -7.128 1.00 94.75 88 MET A N 1
ATOM 672 C CA . MET A 1 88 ? 13.064 -6.049 -7.882 1.00 94.75 88 MET A CA 1
ATOM 673 C C . MET A 1 88 ? 12.107 -6.962 -7.109 1.00 94.75 88 MET A C 1
ATOM 675 O O . MET A 1 88 ? 10.951 -6.608 -6.869 1.00 94.75 88 MET A O 1
ATOM 679 N N . HIS A 1 89 ? 12.581 -8.146 -6.710 1.00 92.44 89 HIS A N 1
ATOM 680 C CA . HIS A 1 89 ? 11.762 -9.122 -5.993 1.00 92.44 89 HIS A CA 1
ATOM 681 C C . HIS A 1 89 ? 11.318 -8.587 -4.629 1.00 92.44 89 HIS A C 1
ATOM 683 O O . HIS A 1 89 ? 10.185 -8.836 -4.211 1.00 92.44 89 HIS A O 1
ATOM 689 N N . HIS A 1 90 ? 12.170 -7.811 -3.954 1.00 89.19 90 HIS A N 1
ATOM 690 C CA . HIS A 1 90 ? 11.818 -7.162 -2.701 1.00 89.19 90 HIS A CA 1
ATOM 691 C C . HIS A 1 90 ? 10.668 -6.162 -2.886 1.00 89.19 90 HIS A C 1
ATOM 693 O O . HIS A 1 90 ? 9.656 -6.282 -2.193 1.00 89.19 90 HIS A O 1
ATOM 699 N N . TRP A 1 91 ? 10.751 -5.255 -3.866 1.00 93.12 91 TRP A N 1
ATOM 700 C CA . TRP A 1 91 ? 9.668 -4.317 -4.188 1.00 93.12 91 TRP A CA 1
ATOM 701 C C . TRP A 1 91 ? 8.368 -5.027 -4.554 1.00 93.12 91 TRP A C 1
ATOM 703 O O . TRP A 1 91 ? 7.311 -4.678 -4.025 1.00 93.12 91 TRP A O 1
ATOM 713 N N . ILE A 1 92 ? 8.442 -6.060 -5.399 1.00 91.44 92 ILE A N 1
ATOM 714 C CA . ILE A 1 92 ? 7.284 -6.889 -5.748 1.00 91.44 92 ILE A CA 1
ATOM 715 C C . ILE A 1 92 ? 6.656 -7.469 -4.472 1.00 91.44 92 ILE A C 1
ATOM 717 O O . ILE A 1 92 ? 5.454 -7.316 -4.271 1.00 91.44 92 ILE A O 1
ATOM 721 N N . SER A 1 93 ? 7.451 -8.049 -3.567 1.00 87.50 93 SER A N 1
ATOM 722 C CA . SER A 1 93 ? 6.943 -8.646 -2.321 1.00 87.50 93 SER A CA 1
ATOM 723 C C . SER A 1 93 ? 6.262 -7.635 -1.389 1.00 87.50 93 SER A C 1
ATOM 725 O O . SER A 1 93 ? 5.252 -7.952 -0.758 1.00 87.50 93 SER A O 1
ATOM 727 N N . LEU A 1 94 ? 6.777 -6.403 -1.321 1.00 85.88 94 LEU A N 1
ATOM 728 C CA . LEU A 1 94 ? 6.211 -5.340 -0.491 1.00 85.88 94 LEU A CA 1
ATOM 729 C C . LEU A 1 94 ? 4.888 -4.813 -1.052 1.00 85.88 94 LEU A C 1
ATOM 731 O O . LEU A 1 94 ? 3.978 -4.504 -0.281 1.00 85.88 94 LEU A O 1
ATOM 735 N N . LEU A 1 95 ? 4.787 -4.706 -2.379 1.00 89.38 95 LEU A N 1
ATOM 736 C CA . LEU A 1 95 ? 3.648 -4.098 -3.069 1.00 89.38 95 LEU A CA 1
ATOM 737 C C . LEU A 1 95 ? 2.542 -5.106 -3.419 1.00 89.38 95 LEU A C 1
ATOM 739 O O . LEU A 1 95 ? 1.392 -4.710 -3.575 1.00 89.38 95 LEU A O 1
ATOM 743 N N . GLN A 1 96 ? 2.856 -6.403 -3.499 1.00 84.69 96 GLN A N 1
ATOM 744 C CA . GLN A 1 96 ? 1.882 -7.485 -3.709 1.00 84.69 96 GLN A CA 1
ATOM 745 C C . GLN A 1 96 ? 1.072 -7.849 -2.454 1.00 84.69 96 GLN A C 1
ATOM 747 O O . GLN A 1 96 ? 0.296 -8.809 -2.503 1.00 84.69 96 GLN A O 1
ATOM 752 N N . LYS A 1 97 ? 1.234 -7.135 -1.327 1.00 63.75 97 LYS A N 1
ATOM 753 C CA . LYS A 1 97 ? 0.545 -7.478 -0.074 1.00 63.75 97 LYS A CA 1
ATOM 754 C C . LYS A 1 97 ? -0.957 -7.682 -0.314 1.00 63.75 97 LYS A C 1
ATOM 756 O O . LYS A 1 97 ? -1.597 -6.842 -0.952 1.00 63.75 97 LYS A O 1
ATOM 761 N N . PRO A 1 98 ? -1.530 -8.798 0.169 1.00 55.38 98 PRO A N 1
ATOM 762 C CA . PRO A 1 98 ? -2.904 -9.156 -0.134 1.00 55.38 98 PRO A CA 1
ATOM 763 C C . PRO A 1 98 ? -3.842 -8.031 0.302 1.00 55.38 98 PRO A C 1
ATOM 765 O O . PRO A 1 98 ? -3.648 -7.434 1.364 1.00 55.38 98 PRO A O 1
ATOM 768 N N . LYS A 1 99 ? -4.892 -7.784 -0.497 1.00 54.09 99 LYS A N 1
ATOM 769 C CA . LYS A 1 99 ? -5.940 -6.751 -0.318 1.00 54.09 99 LYS A CA 1
ATOM 770 C C . LYS A 1 99 ? -6.691 -6.797 1.045 1.00 54.09 99 LYS A C 1
ATOM 772 O O . LYS A 1 99 ? -7.725 -6.152 1.196 1.00 54.09 99 LYS A O 1
ATOM 777 N N . GLY A 1 100 ? -6.201 -7.551 2.034 1.00 49.81 100 GLY A N 1
ATOM 778 C CA . GLY A 1 100 ? -6.687 -7.640 3.412 1.00 49.81 100 GLY A CA 1
ATOM 779 C C . GLY A 1 100 ? -5.674 -7.288 4.516 1.00 49.81 100 GLY A C 1
ATOM 780 O O . GLY A 1 100 ? -6.081 -7.280 5.672 1.00 49.81 100 GLY A O 1
ATOM 781 N N . GLU A 1 101 ? -4.403 -6.984 4.211 1.00 47.00 101 GLU A N 1
ATOM 782 C CA . GLU A 1 101 ? -3.377 -6.686 5.240 1.00 47.00 101 GLU A CA 1
ATOM 783 C C . GLU A 1 101 ? -2.936 -5.221 5.317 1.00 47.00 101 GLU A C 1
ATOM 785 O O . GLU A 1 101 ? -2.254 -4.829 6.269 1.00 47.00 101 GLU A O 1
ATOM 790 N N . SER A 1 102 ? -3.353 -4.379 4.372 1.00 47.22 102 SER A N 1
ATOM 791 C CA . SER A 1 102 ? -3.230 -2.934 4.540 1.00 47.22 102 SER A CA 1
ATOM 792 C C . SER A 1 102 ? -4.205 -2.512 5.628 1.00 47.22 102 SER A C 1
ATOM 794 O O . SER A 1 102 ? -5.380 -2.280 5.350 1.00 47.22 102 SER A O 1
ATOM 796 N N . LYS A 1 103 ? -3.720 -2.436 6.873 1.00 46.28 103 LYS A N 1
ATOM 797 C CA . LYS A 1 103 ? -4.371 -1.661 7.927 1.00 46.28 103 LYS A CA 1
ATOM 798 C C . LYS A 1 103 ? -4.512 -0.244 7.388 1.00 46.28 103 LYS A C 1
ATOM 800 O O . LYS A 1 103 ? -3.565 0.535 7.423 1.00 46.28 103 LYS A O 1
ATOM 805 N N . VAL A 1 104 ? -5.677 0.056 6.825 1.00 50.06 104 VAL A N 1
ATOM 806 C CA . VAL A 1 104 ? -6.080 1.434 6.574 1.00 50.06 104 VAL A CA 1
ATOM 807 C C . VAL A 1 104 ? -6.106 2.079 7.951 1.00 50.06 104 VAL A C 1
ATOM 809 O O . VAL A 1 104 ? -6.689 1.511 8.877 1.00 50.06 104 VAL A O 1
ATOM 812 N N . ASP A 1 105 ? -5.420 3.202 8.119 1.00 40.78 105 ASP A N 1
ATOM 813 C CA . ASP A 1 105 ? -5.434 3.920 9.388 1.00 40.78 105 ASP A CA 1
ATOM 814 C C . ASP A 1 105 ? -6.903 4.173 9.797 1.00 40.78 105 ASP A C 1
ATOM 816 O O . ASP A 1 105 ? -7.696 4.695 9.009 1.00 40.78 105 ASP A O 1
ATOM 820 N N . GLY A 1 106 ? -7.315 3.659 10.964 1.00 52.59 106 GLY A N 1
ATOM 821 C CA . GLY A 1 106 ? -8.723 3.620 11.401 1.00 52.59 106 GLY A CA 1
ATOM 822 C C . GLY A 1 106 ? -9.541 2.360 11.049 1.00 52.59 106 GLY A C 1
ATOM 823 O O . GLY A 1 106 ? -10.768 2.377 11.165 1.00 52.59 106 GLY A O 1
ATOM 824 N N . GLN A 1 107 ? -8.922 1.254 10.621 1.00 57.19 107 GLN A N 1
ATOM 825 C CA . GLN A 1 107 ? -9.629 -0.005 10.358 1.00 57.19 107 GLN A CA 1
ATOM 826 C C . GLN A 1 107 ? -10.098 -0.693 11.656 1.00 57.19 107 GLN A C 1
ATOM 828 O O . GLN A 1 107 ? -9.324 -1.340 12.357 1.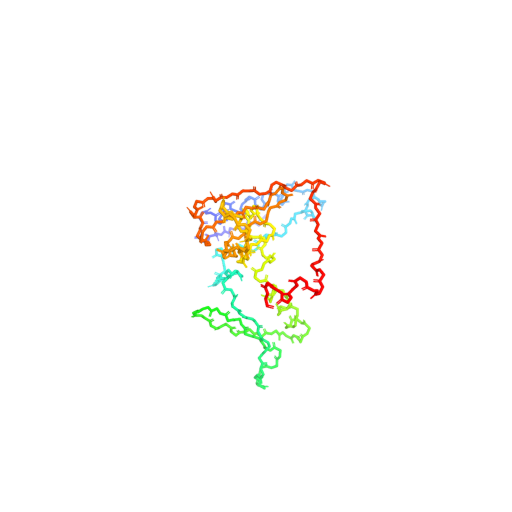00 57.19 107 GLN A O 1
ATOM 833 N N . GLU A 1 108 ? -11.402 -0.623 11.939 1.00 70.94 108 GLU A N 1
ATOM 834 C CA . GLU A 1 108 ? -12.043 -1.241 13.117 1.00 70.94 108 GLU A CA 1
ATOM 835 C C . GLU A 1 108 ? -12.334 -2.756 12.971 1.00 70.94 108 GLU A C 1
ATOM 837 O O . GLU A 1 108 ? -13.047 -3.332 13.793 1.00 70.94 108 GLU A O 1
ATOM 842 N N . PHE A 1 109 ? -11.825 -3.432 11.930 1.00 80.94 109 PHE A N 1
ATOM 843 C CA . PHE A 1 109 ? -12.148 -4.838 11.633 1.00 80.94 109 PHE A CA 1
ATOM 844 C C . PHE A 1 109 ? -10.931 -5.687 11.222 1.00 80.94 109 PHE A C 1
ATOM 846 O O . PHE A 1 109 ? -10.049 -5.228 10.501 1.00 80.94 109 PHE A O 1
ATOM 853 N N . LEU A 1 110 ? -10.921 -6.955 11.641 1.00 82.25 110 LEU A N 1
ATOM 854 C CA . LEU A 1 110 ? -9.919 -7.979 11.328 1.00 82.25 110 LEU A CA 1
ATOM 855 C C . LEU A 1 110 ? -10.105 -8.569 9.925 1.00 82.25 110 LEU A C 1
ATOM 857 O O . LEU A 1 110 ? -9.155 -8.666 9.159 1.00 82.25 110 LEU A O 1
ATOM 861 N N . VAL A 1 111 ? -11.334 -8.957 9.575 1.00 85.06 111 VAL A N 1
ATOM 862 C CA . VAL A 1 111 ? -11.675 -9.488 8.245 1.00 85.06 111 VAL A CA 1
ATOM 863 C C . VAL A 1 111 ? -13.113 -9.134 7.891 1.00 85.06 111 VAL A C 1
ATOM 865 O O . VAL A 1 111 ? -13.958 -8.961 8.767 1.00 85.06 111 VAL A O 1
ATOM 868 N N . ARG A 1 112 ? -13.414 -9.018 6.599 1.00 88.19 112 ARG A N 1
ATOM 869 C CA . ARG A 1 112 ? -14.777 -8.825 6.098 1.00 88.19 112 ARG A CA 1
ATOM 870 C C . ARG A 1 112 ? -14.989 -9.578 4.793 1.00 88.19 112 ARG A C 1
ATOM 872 O O . ARG A 1 112 ? -14.051 -9.732 4.016 1.00 88.19 112 ARG A O 1
ATOM 879 N N . GLY A 1 113 ? -16.209 -10.036 4.543 1.00 87.75 113 GLY A N 1
ATOM 880 C CA . GLY A 1 113 ? -16.500 -10.841 3.359 1.00 87.75 113 GLY A CA 1
ATOM 881 C C . GLY A 1 113 ? -17.946 -11.311 3.266 1.00 87.75 113 GLY A C 1
ATOM 882 O O . GLY A 1 113 ? -18.724 -11.197 4.209 1.00 87.75 113 GLY A O 1
ATOM 883 N N . TRP A 1 114 ? -18.321 -11.853 2.108 1.00 91.31 114 TRP A N 1
ATOM 884 C CA . TRP A 1 114 ? -19.635 -12.464 1.911 1.00 91.31 114 TRP A CA 1
ATOM 885 C C . TRP A 1 114 ? -19.651 -13.898 2.438 1.00 91.31 114 TRP A C 1
ATOM 887 O O . TRP A 1 114 ? -18.910 -14.733 1.930 1.00 91.31 114 TRP A O 1
ATOM 897 N N . LEU A 1 115 ? -20.547 -14.203 3.377 1.00 90.38 115 LEU A N 1
ATOM 898 C CA . LEU A 1 115 ? -20.788 -15.566 3.866 1.00 90.38 115 LEU A CA 1
ATOM 899 C C . LEU A 1 115 ? -22.281 -15.905 3.799 1.00 90.38 115 LEU A C 1
ATOM 901 O O . LEU A 1 115 ? -23.139 -15.018 3.728 1.00 90.38 115 LEU A O 1
ATOM 905 N N . HIS A 1 116 ? -22.600 -17.196 3.829 1.00 86.25 116 HIS A N 1
ATOM 906 C CA . HIS A 1 116 ? -23.973 -17.676 3.940 1.00 86.25 116 HIS A CA 1
ATOM 907 C C . HIS A 1 116 ? -24.293 -17.983 5.401 1.00 86.25 116 HIS A C 1
ATOM 909 O O . HIS A 1 116 ? -23.585 -18.742 6.051 1.00 86.25 116 HIS A O 1
ATOM 915 N N . LYS A 1 117 ? -25.358 -17.363 5.916 1.00 85.00 117 LYS A N 1
ATOM 916 C CA . LYS A 1 117 ? -25.868 -17.595 7.267 1.00 85.00 117 LYS A CA 1
ATOM 917 C C . LYS A 1 117 ? -27.150 -18.400 7.214 1.00 85.00 117 LYS A C 1
ATOM 919 O O . LYS A 1 117 ? -28.080 -18.028 6.492 1.00 85.00 117 LYS A O 1
ATOM 924 N N . GLU A 1 118 ? -27.226 -19.417 8.055 1.00 84.25 118 GLU A N 1
ATOM 925 C CA . GLU A 1 118 ? -28.464 -20.124 8.328 1.00 84.25 118 GLU A CA 1
ATOM 926 C C . GLU A 1 118 ? -29.459 -19.221 9.062 1.00 84.25 118 GLU A C 1
ATOM 928 O O . GLU A 1 118 ? -29.135 -18.528 10.038 1.00 84.25 118 GLU A O 1
ATOM 933 N N . VAL A 1 119 ? -30.697 -19.204 8.578 1.00 76.00 119 VAL A N 1
ATOM 934 C CA . VAL A 1 119 ? -31.797 -18.532 9.261 1.00 76.00 119 VAL A CA 1
ATOM 935 C C . VAL A 1 119 ? -32.869 -19.560 9.561 1.00 76.00 119 VAL A C 1
ATOM 937 O O . VAL A 1 119 ? -33.459 -20.134 8.645 1.00 76.00 119 VAL A O 1
ATOM 940 N N . GLN A 1 120 ? -33.134 -19.759 10.850 1.00 62.31 120 GLN A N 1
ATOM 941 C CA . GLN A 1 120 ? -34.218 -20.610 11.307 1.00 62.31 120 GLN A CA 1
ATOM 942 C C . GLN A 1 120 ? -35.554 -19.975 10.901 1.00 62.31 120 GLN A C 1
ATOM 944 O O . GLN A 1 120 ? -35.856 -18.832 11.248 1.00 62.31 120 GLN A O 1
ATOM 949 N N . SER A 1 121 ? -36.329 -20.704 10.100 1.00 55.62 121 SER A N 1
ATOM 950 C CA . SER A 1 121 ? -37.690 -20.318 9.731 1.00 55.62 121 SER A CA 1
ATOM 951 C C . SER A 1 121 ? -38.640 -20.735 10.852 1.00 55.62 121 SER A C 1
ATOM 953 O O . SER A 1 121 ? -38.581 -21.872 11.314 1.00 55.62 121 SER A O 1
ATOM 955 N N . SER A 1 122 ? -39.525 -19.838 11.291 1.00 56.84 122 SER A N 1
ATOM 956 C CA . SER A 1 122 ? -40.437 -20.056 12.425 1.00 56.84 122 SER A CA 1
ATOM 957 C C . SER A 1 122 ? -41.530 -21.108 12.186 1.00 56.84 122 SER A C 1
ATOM 959 O O . SER A 1 122 ? -42.256 -21.445 13.115 1.00 56.84 122 SER A O 1
ATOM 961 N N . ASN A 1 123 ? -41.640 -21.666 10.977 1.00 57.44 123 ASN A N 1
ATOM 962 C CA . ASN A 1 123 ? -42.647 -22.664 10.634 1.00 57.44 123 ASN A CA 1
ATOM 963 C C . ASN A 1 123 ? -41.991 -23.987 10.218 1.00 57.44 123 ASN A C 1
ATOM 965 O O . ASN A 1 123 ? -41.454 -24.088 9.122 1.00 57.44 123 ASN A O 1
ATOM 969 N N . LYS A 1 124 ? -42.103 -24.973 11.122 1.00 51.50 124 LYS A N 1
ATOM 970 C CA . LYS A 1 124 ? -42.000 -26.438 10.955 1.00 51.50 124 LYS A CA 1
ATOM 971 C C . LYS A 1 124 ? -40.806 -26.985 10.144 1.00 51.50 124 LYS A C 1
ATOM 973 O O . LYS A 1 124 ? -40.743 -26.853 8.931 1.00 51.50 124 LYS A O 1
ATOM 978 N N . MET A 1 125 ? -39.931 -27.702 10.859 1.00 51.81 125 MET A N 1
ATOM 979 C CA . MET A 1 125 ? -39.158 -28.887 10.442 1.00 51.81 125 MET A CA 1
ATOM 980 C C . MET A 1 125 ? -39.025 -29.093 8.917 1.00 51.81 125 MET A C 1
ATOM 982 O O . MET A 1 125 ? -39.884 -29.750 8.337 1.00 51.81 125 MET A O 1
ATOM 986 N N . SER A 1 126 ? -37.979 -28.538 8.277 1.00 52.38 126 SER A N 1
ATOM 987 C CA . SER A 1 126 ? -37.200 -29.204 7.193 1.00 52.38 126 SER A CA 1
ATOM 988 C C . SER A 1 126 ? -36.397 -28.293 6.246 1.00 52.38 126 SER A C 1
ATOM 990 O O . SER A 1 126 ? -35.583 -28.835 5.510 1.00 52.38 126 SER A O 1
ATOM 992 N N . SER A 1 127 ? -36.517 -26.956 6.235 1.00 54.53 127 SER A N 1
ATOM 993 C CA . SER A 1 127 ? -35.665 -26.139 5.338 1.00 54.53 127 SER A CA 1
ATOM 994 C C . SER A 1 127 ? -34.840 -25.086 6.077 1.00 54.53 127 SER A C 1
ATOM 996 O O . SER A 1 127 ? -35.341 -24.014 6.434 1.00 54.53 127 SER A O 1
ATOM 998 N N . LEU A 1 128 ? -33.554 -25.373 6.261 1.00 62.28 128 LEU A N 1
ATOM 999 C CA . LEU A 1 128 ? -32.553 -24.393 6.666 1.00 62.28 128 LEU A CA 1
ATOM 1000 C C . LEU A 1 128 ? -32.301 -23.459 5.482 1.00 62.28 128 LEU A C 1
ATOM 1002 O O . LEU A 1 128 ? -31.736 -23.857 4.466 1.00 62.28 128 LEU A O 1
ATOM 1006 N N . LYS A 1 129 ? -32.779 -22.212 5.561 1.00 76.00 129 LYS A N 1
ATOM 1007 C CA . LYS A 1 129 ? -32.602 -21.260 4.460 1.00 76.00 129 LYS A CA 1
ATOM 1008 C C . LYS A 1 129 ? -31.304 -20.491 4.656 1.00 76.00 129 LYS A C 1
ATOM 1010 O O . LYS A 1 129 ? -31.224 -19.607 5.511 1.00 76.00 129 LYS A O 1
ATOM 1015 N N . MET A 1 130 ? -30.316 -20.791 3.820 1.00 83.25 130 MET A N 1
ATOM 1016 C CA . MET A 1 130 ? -29.082 -20.018 3.737 1.00 83.25 130 MET A CA 1
ATOM 1017 C C . MET A 1 130 ? -29.350 -18.644 3.127 1.00 83.25 130 MET A C 1
ATOM 1019 O O . MET A 1 130 ? -30.030 -18.508 2.108 1.00 83.25 130 MET A O 1
ATOM 1023 N N . LYS A 1 131 ? -28.820 -17.592 3.752 1.00 87.12 131 LYS A N 1
ATOM 1024 C CA . LYS A 1 131 ? -28.875 -16.227 3.223 1.00 87.12 131 LYS A CA 1
ATOM 1025 C C . LYS A 1 131 ? -27.473 -15.642 3.133 1.00 87.12 131 LYS A C 1
ATOM 1027 O O . LYS A 1 131 ? -26.782 -15.542 4.143 1.00 87.12 131 LYS A O 1
ATOM 1032 N N . LYS A 1 132 ? -27.091 -15.189 1.935 1.00 91.00 132 LYS A N 1
ATOM 1033 C CA . LYS A 1 132 ? -25.846 -14.445 1.708 1.00 91.00 132 LYS A CA 1
ATOM 1034 C C . LYS A 1 132 ? -25.892 -13.109 2.456 1.00 91.00 132 LYS A C 1
ATOM 1036 O O . LYS A 1 132 ? -26.871 -12.363 2.330 1.00 91.00 132 LYS A O 1
ATOM 1041 N N . ARG A 1 133 ? -24.874 -12.821 3.262 1.00 93.88 133 ARG A N 1
ATOM 1042 C CA . ARG A 1 133 ? -24.731 -11.593 4.059 1.00 93.88 133 ARG A CA 1
ATOM 1043 C C . ARG A 1 133 ? -23.286 -11.122 4.043 1.00 93.88 133 ARG A C 1
ATOM 1045 O O . ARG A 1 133 ? -22.375 -11.934 3.906 1.00 93.88 133 ARG A O 1
ATOM 1052 N N . TRP A 1 134 ? -23.098 -9.813 4.148 1.00 93.12 134 TRP A N 1
ATOM 1053 C CA . TRP A 1 134 ? -21.775 -9.223 4.298 1.00 93.12 134 TRP A CA 1
ATOM 1054 C C . TRP A 1 134 ? -21.399 -9.253 5.772 1.00 93.12 134 TRP A C 1
ATOM 1056 O O . TRP A 1 134 ? -22.141 -8.714 6.588 1.00 93.12 134 TRP A O 1
ATOM 1066 N N . PHE A 1 135 ? -20.297 -9.905 6.110 1.00 94.38 135 PHE A N 1
ATOM 1067 C CA . PHE A 1 135 ? -19.810 -10.071 7.471 1.00 94.38 135 PHE A CA 1
ATOM 1068 C C . PHE A 1 135 ? -18.603 -9.184 7.730 1.00 94.38 135 PHE A C 1
ATOM 1070 O O . PHE A 1 135 ? -17.773 -8.996 6.841 1.00 94.38 135 PHE A O 1
ATOM 1077 N N . VAL A 1 136 ? -18.502 -8.674 8.953 1.00 91.75 136 VAL A N 1
ATOM 1078 C CA . VAL A 1 136 ? -17.372 -7.885 9.444 1.00 91.75 136 VAL A CA 1
ATOM 1079 C C . VAL A 1 136 ? -16.969 -8.443 10.806 1.00 91.75 136 VAL A C 1
ATOM 1081 O O . VAL A 1 136 ? -17.745 -8.384 11.757 1.00 91.75 136 VAL A O 1
ATOM 1084 N N . LEU A 1 137 ? -15.774 -9.020 10.881 1.00 90.44 137 LEU A N 1
ATOM 1085 C CA . LEU A 1 137 ? -15.164 -9.525 12.105 1.00 90.44 137 LEU A CA 1
ATOM 1086 C C . LEU A 1 137 ? -14.323 -8.422 12.739 1.00 90.44 137 LEU A C 1
ATOM 1088 O O . LEU A 1 137 ? -13.415 -7.903 12.097 1.00 90.44 137 LEU A O 1
ATOM 1092 N N . THR A 1 138 ? -14.572 -8.113 14.000 1.00 87.50 138 THR A N 1
ATOM 1093 C CA . THR A 1 138 ? -13.733 -7.257 14.844 1.00 87.50 138 THR A CA 1
ATOM 1094 C C . THR A 1 138 ? -13.069 -8.104 15.932 1.00 87.50 138 THR A C 1
ATOM 1096 O O . THR A 1 138 ? -13.267 -9.317 15.997 1.00 87.50 138 THR A O 1
ATOM 1099 N N . ASN A 1 139 ? -12.296 -7.475 16.819 1.00 84.19 139 ASN A N 1
ATOM 1100 C CA . ASN A 1 139 ? -11.686 -8.170 17.958 1.00 84.19 139 ASN A CA 1
ATOM 1101 C C . ASN A 1 139 ? -12.712 -8.764 18.937 1.00 84.19 139 ASN A C 1
ATOM 1103 O O . ASN A 1 139 ? -12.362 -9.635 19.727 1.00 84.19 139 ASN A O 1
ATOM 1107 N N . THR A 1 140 ? -13.954 -8.275 18.930 1.00 86.06 140 THR A N 1
ATOM 1108 C CA . THR A 1 140 ? -14.955 -8.600 19.959 1.00 86.06 140 THR A CA 1
ATOM 1109 C C . THR A 1 140 ? -16.289 -9.065 19.391 1.00 86.06 140 THR A C 1
ATOM 1111 O O . THR A 1 140 ? -17.131 -9.548 20.147 1.00 86.06 140 THR A O 1
ATOM 1114 N N . ALA A 1 141 ? -16.520 -8.933 18.084 1.00 91.06 141 ALA A N 1
ATOM 1115 C CA . ALA A 1 141 ? -17.804 -9.257 17.485 1.00 91.06 141 ALA A CA 1
ATOM 1116 C C . ALA A 1 141 ? -17.693 -9.661 16.013 1.00 91.06 141 ALA A C 1
ATOM 1118 O O . ALA A 1 141 ? -16.780 -9.265 15.293 1.00 91.06 141 ALA A O 1
ATOM 1119 N N . LEU A 1 142 ? -18.689 -10.411 15.557 1.00 93.38 142 LEU A N 1
ATOM 1120 C CA . LEU A 1 142 ? -18.950 -10.697 14.159 1.00 93.38 142 LEU A CA 1
ATOM 1121 C C . LEU A 1 142 ? -20.301 -10.075 13.775 1.00 93.38 142 LEU A C 1
ATOM 1123 O O . LEU A 1 142 ? -21.369 -10.598 14.097 1.00 93.38 142 LEU A O 1
ATOM 1127 N N . ASP A 1 143 ? -20.247 -8.936 13.092 1.00 93.94 143 ASP A N 1
ATOM 1128 C CA . ASP A 1 143 ? -21.415 -8.205 12.603 1.00 93.94 143 ASP A CA 1
ATOM 1129 C C . ASP A 1 143 ? -21.808 -8.667 11.198 1.00 93.94 143 ASP A C 1
ATOM 1131 O O . ASP A 1 143 ? -20.954 -9.080 10.412 1.00 93.94 143 ASP A O 1
ATOM 1135 N N . TYR A 1 144 ? -23.094 -8.559 10.844 1.00 94.56 144 TYR A N 1
ATOM 1136 C CA . TYR A 1 144 ? -23.542 -8.836 9.478 1.00 94.56 144 TYR A CA 1
ATOM 1137 C C . TYR A 1 144 ? -24.577 -7.849 8.932 1.00 94.56 144 TYR A C 1
ATOM 1139 O O . TYR A 1 144 ? -25.435 -7.329 9.648 1.00 94.56 144 TYR A O 1
ATOM 1147 N N . TYR A 1 145 ? -24.509 -7.632 7.619 1.00 94.69 145 TYR A N 1
ATOM 1148 C CA . TYR A 1 145 ? -25.198 -6.583 6.869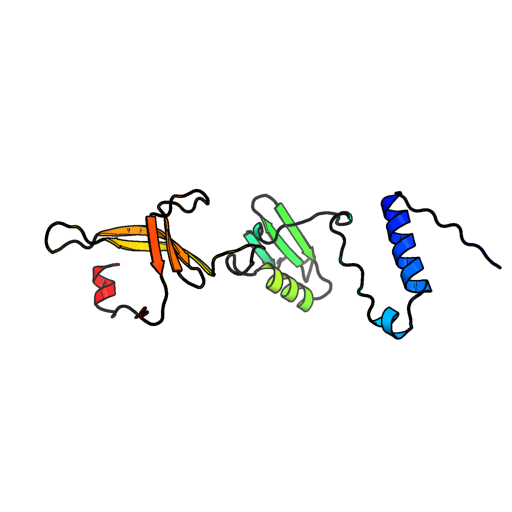 1.00 94.69 145 TYR A CA 1
ATOM 1149 C C . TYR A 1 145 ? -25.856 -7.144 5.603 1.00 94.69 145 TYR A C 1
ATOM 1151 O O . TYR A 1 145 ? -25.548 -8.250 5.139 1.00 94.69 145 TYR A O 1
ATOM 1159 N N . LYS A 1 146 ? -26.791 -6.378 5.027 1.00 93.12 146 LYS A N 1
ATOM 1160 C CA . LYS A 1 146 ? -27.446 -6.737 3.757 1.00 93.12 146 LYS A CA 1
ATOM 1161 C C . LYS A 1 146 ? -26.539 -6.501 2.539 1.00 93.12 146 LYS A C 1
ATOM 1163 O O . LYS A 1 146 ? -26.615 -7.283 1.596 1.00 93.12 146 LYS A O 1
ATOM 1168 N N . SER A 1 147 ? -25.713 -5.454 2.571 1.00 87.75 147 SER A N 1
ATOM 1169 C CA . SER A 1 147 ? -24.763 -5.048 1.523 1.00 87.75 147 SER A CA 1
ATOM 1170 C C . SER A 1 147 ? -23.382 -4.765 2.128 1.00 87.75 147 SER A C 1
ATOM 1172 O O . SER A 1 147 ? -23.244 -4.668 3.347 1.00 87.75 147 SER A O 1
ATOM 1174 N N . SER A 1 148 ? -22.361 -4.650 1.275 1.00 86.94 148 SER A N 1
ATOM 1175 C CA . SER A 1 148 ? -20.991 -4.268 1.649 1.00 86.94 148 SER A CA 1
ATOM 1176 C C . SER A 1 148 ? -20.779 -2.751 1.756 1.00 86.94 148 SER A C 1
ATOM 1178 O O . SER A 1 148 ? -19.650 -2.297 1.932 1.00 86.94 148 SER A O 1
ATOM 1180 N N . GLU A 1 149 ? -21.841 -1.957 1.605 1.00 83.62 149 GLU A N 1
ATOM 1181 C CA . GLU A 1 149 ? -21.789 -0.496 1.676 1.00 83.62 149 GLU A CA 1
ATOM 1182 C C . GLU A 1 149 ? -21.485 -0.040 3.106 1.00 83.62 149 GLU A C 1
ATOM 1184 O O . GLU A 1 149 ? -22.020 -0.580 4.072 1.00 83.62 149 GLU A O 1
ATOM 1189 N N . ARG A 1 150 ? -20.658 1.000 3.256 1.00 76.88 150 ARG A N 1
ATOM 1190 C CA . ARG A 1 150 ? -20.253 1.518 4.575 1.00 76.88 150 ARG A CA 1
ATOM 1191 C C . ARG A 1 150 ? -21.438 2.016 5.414 1.00 76.88 150 ARG A C 1
ATOM 1193 O O . ARG A 1 150 ? -21.377 1.987 6.636 1.00 76.88 150 ARG A O 1
ATOM 1200 N N . THR A 1 151 ? -22.502 2.468 4.756 1.00 80.62 151 THR A N 1
ATOM 1201 C CA . THR A 1 151 ? -23.733 2.985 5.371 1.00 80.62 151 THR A CA 1
ATOM 1202 C C . THR A 1 151 ? -24.811 1.914 5.546 1.00 80.62 151 THR A C 1
ATOM 1204 O O . THR A 1 151 ? -25.926 2.232 5.963 1.00 80.62 151 THR A O 1
ATOM 1207 N N . ALA A 1 152 ? -24.516 0.647 5.230 1.00 86.69 152 ALA A N 1
ATOM 1208 C CA . ALA A 1 152 ? -25.479 -0.432 5.372 1.00 86.69 152 ALA A CA 1
ATOM 1209 C C . ALA A 1 152 ? -25.912 -0.589 6.837 1.00 86.69 152 ALA A C 1
ATOM 1211 O O . ALA A 1 152 ? -25.091 -0.648 7.754 1.00 86.69 152 ALA A O 1
ATOM 1212 N N . ALA A 1 153 ? -27.221 -0.721 7.059 1.00 92.69 153 ALA A N 1
ATOM 1213 C CA . ALA A 1 153 ? -27.751 -0.990 8.388 1.00 92.69 153 ALA A CA 1
ATOM 1214 C C . ALA A 1 153 ? -27.294 -2.374 8.883 1.00 92.69 153 ALA A C 1
ATOM 1216 O O . ALA A 1 153 ? -27.449 -3.385 8.182 1.00 92.69 153 ALA A O 1
ATOM 1217 N N . LYS A 1 154 ? -26.751 -2.419 10.105 1.00 93.75 154 LYS A N 1
ATOM 1218 C CA . LYS A 1 154 ? -26.376 -3.663 10.787 1.00 93.75 154 LYS A CA 1
ATOM 1219 C C . LYS A 1 154 ? -27.630 -4.505 11.020 1.00 93.75 154 LYS A C 1
ATOM 1221 O O . LYS A 1 154 ? -28.589 -4.035 11.623 1.00 93.75 154 LYS A O 1
ATOM 1226 N N . LEU A 1 155 ? -27.622 -5.747 10.541 1.00 93.19 155 LEU A N 1
ATOM 1227 C CA . LEU A 1 155 ? -28.742 -6.679 10.710 1.00 93.19 155 LEU A CA 1
ATOM 1228 C C . LEU A 1 155 ? -28.626 -7.506 11.992 1.00 93.19 155 LEU A C 1
ATOM 1230 O O . LEU A 1 155 ? -29.636 -7.972 12.509 1.00 93.19 155 LEU A O 1
ATOM 1234 N N . GLY A 1 156 ? -27.409 -7.709 12.490 1.00 92.56 156 GLY A N 1
ATOM 1235 C CA . GLY A 1 156 ? -27.167 -8.377 13.759 1.00 92.56 156 GLY A CA 1
ATOM 1236 C C . GLY A 1 156 ? -25.687 -8.427 14.112 1.00 92.56 156 GLY A C 1
ATOM 1237 O O . GLY A 1 156 ? -24.830 -8.116 13.284 1.00 92.56 156 GLY A O 1
ATOM 1238 N N . THR A 1 157 ? -25.420 -8.826 15.353 1.00 93.38 157 THR A N 1
ATOM 1239 C CA . THR A 1 157 ? -24.077 -8.987 15.909 1.00 93.38 157 THR A CA 1
ATOM 1240 C C . THR A 1 157 ? -23.988 -10.315 16.651 1.00 93.38 157 THR A C 1
ATOM 1242 O O . THR A 1 157 ? -24.935 -10.709 17.335 1.00 93.38 157 THR A O 1
ATOM 1245 N N . LEU A 1 158 ? -22.870 -11.015 16.494 1.00 91.00 158 LEU A N 1
ATOM 1246 C CA . LEU A 1 158 ? -22.476 -12.135 17.336 1.00 91.00 158 LEU A CA 1
ATOM 1247 C C . LEU A 1 158 ? -21.284 -11.676 18.172 1.00 91.00 158 LEU A C 1
ATOM 1249 O O . LEU A 1 158 ? -20.191 -11.513 17.640 1.00 91.00 158 LEU A O 1
ATOM 1253 N N . VAL A 1 159 ? -21.494 -11.461 19.468 1.00 90.06 159 VAL A N 1
ATOM 1254 C CA . VAL A 1 159 ? -20.402 -11.122 20.388 1.00 90.06 159 VAL A CA 1
ATOM 1255 C C . VAL A 1 159 ? -19.510 -12.345 20.558 1.00 90.06 159 VAL A C 1
ATOM 1257 O O . VAL A 1 159 ? -19.996 -13.428 20.879 1.00 90.06 159 VAL A O 1
ATOM 1260 N N . LEU A 1 160 ? -18.212 -12.161 20.344 1.00 86.12 160 LEU A N 1
ATOM 1261 C CA . LEU A 1 160 ? -17.211 -13.204 20.488 1.00 86.12 160 LEU A CA 1
ATOM 1262 C C . LEU A 1 160 ? -16.704 -13.207 21.925 1.00 86.12 160 LEU A C 1
ATOM 1264 O O . LEU A 1 160 ? -16.237 -12.197 22.446 1.00 86.12 160 LEU A O 1
ATOM 1268 N N . ASN A 1 161 ? -16.822 -14.354 22.575 1.00 85.25 161 ASN A N 1
ATOM 1269 C CA . ASN A 1 161 ? -16.301 -14.594 23.912 1.00 85.25 161 ASN A CA 1
ATOM 1270 C C . ASN A 1 161 ? -15.840 -16.053 24.019 1.00 85.25 161 ASN A C 1
ATOM 1272 O O . ASN A 1 161 ? -15.984 -16.827 23.071 1.00 85.25 161 ASN A O 1
ATOM 1276 N N . SER A 1 162 ? -15.309 -16.444 25.176 1.00 82.25 162 SER A N 1
ATOM 1277 C CA . SER A 1 162 ? -14.775 -17.793 25.403 1.00 82.25 162 SER A CA 1
ATOM 1278 C C . SER A 1 162 ? -15.808 -18.927 25.286 1.00 82.25 162 SER A C 1
ATOM 1280 O O . SER A 1 162 ? -15.424 -20.089 25.343 1.00 82.25 162 SER A O 1
ATOM 1282 N N . LEU A 1 163 ? -17.105 -18.622 25.142 1.00 85.19 163 LEU A N 1
ATOM 1283 C CA . LEU A 1 163 ? -18.170 -19.605 24.904 1.00 85.19 163 LEU A CA 1
ATOM 1284 C C . LEU A 1 163 ? -18.376 -19.902 23.412 1.00 85.19 163 LEU A C 1
ATOM 1286 O O . LEU A 1 163 ? -19.058 -20.867 23.067 1.00 85.19 163 LEU A O 1
ATOM 1290 N N . CYS A 1 164 ? -17.824 -19.083 22.513 1.00 85.31 164 CYS A N 1
ATOM 1291 C CA . CYS A 1 164 ? -17.859 -19.358 21.084 1.00 85.31 164 CYS A CA 1
ATOM 1292 C C . CYS A 1 164 ? -16.898 -20.507 20.757 1.00 85.31 164 CYS A C 1
ATOM 1294 O O . CYS A 1 164 ? -15.717 -20.450 21.091 1.00 85.31 164 CYS A O 1
ATOM 1296 N N . SER A 1 165 ? -17.390 -21.527 20.055 1.00 84.88 165 SER A N 1
ATOM 1297 C CA . SER A 1 165 ? -16.557 -22.587 19.486 1.00 84.88 165 SER A CA 1
ATOM 1298 C C . SER A 1 165 ? -16.590 -22.516 17.965 1.00 84.88 165 SER A C 1
ATOM 1300 O O . SER A 1 165 ? -17.618 -22.204 17.362 1.00 84.88 165 SER A O 1
ATOM 1302 N N . VAL A 1 166 ? -15.444 -22.783 17.345 1.00 82.19 166 VAL A N 1
ATOM 1303 C CA . VAL A 1 166 ? -15.311 -22.902 15.894 1.00 82.19 166 VAL A CA 1
ATOM 1304 C C . VAL A 1 166 ? -14.973 -24.353 15.609 1.00 82.19 166 VAL A C 1
ATOM 1306 O O . VAL A 1 166 ? -13.922 -24.840 16.020 1.00 82.19 166 VAL A O 1
ATOM 1309 N N . VAL A 1 167 ? -15.884 -25.046 14.937 1.00 84.06 167 VAL A N 1
ATOM 1310 C CA . VAL A 1 167 ? -15.722 -26.447 14.548 1.00 84.06 167 VAL A CA 1
ATOM 1311 C C . VAL A 1 167 ? -15.720 -26.540 13.032 1.00 84.06 167 VAL A C 1
ATOM 1313 O O . VAL A 1 167 ? -16.447 -25.807 12.358 1.00 84.06 167 VAL A O 1
ATOM 1316 N N . GLN A 1 168 ? -14.896 -27.429 12.485 1.00 71.31 168 GLN A N 1
ATOM 1317 C CA . GLN A 1 168 ? -15.038 -27.798 11.083 1.00 71.31 168 GLN A CA 1
ATOM 1318 C C . GLN A 1 168 ? -16.304 -28.652 10.943 1.00 71.31 168 GLN A C 1
ATOM 1320 O O . GLN A 1 168 ? -16.525 -29.529 11.780 1.00 71.31 168 GLN A O 1
ATOM 1325 N N . PRO A 1 169 ? -17.160 -28.396 9.942 1.00 66.44 169 PRO A N 1
ATOM 1326 C CA . PRO A 1 169 ? -18.299 -29.266 9.695 1.00 66.44 169 PRO A CA 1
ATOM 1327 C C . PRO A 1 169 ? -17.798 -30.669 9.324 1.00 66.44 169 PRO A C 1
ATOM 1329 O O . PRO A 1 169 ? -16.891 -30.800 8.503 1.00 66.44 169 PRO A O 1
ATOM 1332 N N . ASP A 1 170 ? -18.394 -31.711 9.911 1.00 65.75 170 ASP A N 1
ATOM 1333 C CA . ASP A 1 170 ? -18.140 -33.098 9.503 1.00 65.75 170 ASP A CA 1
ATOM 1334 C C . ASP A 1 170 ? -18.424 -33.260 7.999 1.00 65.75 170 ASP A C 1
ATOM 1336 O O . ASP A 1 170 ? -19.419 -32.731 7.494 1.00 65.75 170 ASP A O 1
ATOM 1340 N N . GLU A 1 171 ? -17.610 -34.045 7.281 1.00 54.84 171 GLU A N 1
ATOM 1341 C CA . GLU A 1 171 ? -17.731 -34.268 5.821 1.00 54.84 171 GLU A CA 1
ATOM 1342 C C . GLU A 1 171 ? -19.145 -34.674 5.361 1.00 54.84 171 GLU A C 1
ATOM 1344 O O . GLU A 1 171 ? -19.520 -34.464 4.207 1.00 54.84 171 GLU A O 1
ATOM 1349 N N . ARG A 1 172 ? -19.954 -35.252 6.258 1.00 52.41 172 ARG A N 1
ATOM 1350 C CA . ARG A 1 172 ? -21.343 -35.650 5.983 1.00 52.41 172 ARG A CA 1
ATOM 1351 C C . ARG A 1 172 ? -22.305 -34.458 5.915 1.00 52.41 172 ARG A C 1
ATOM 1353 O O . ARG A 1 172 ? -23.253 -34.519 5.147 1.00 52.41 172 ARG A O 1
ATOM 1360 N N . VAL A 1 173 ? -22.051 -33.386 6.671 1.00 53.66 173 VAL A N 1
ATOM 1361 C CA . VAL A 1 173 ? -22.892 -32.171 6.736 1.00 53.66 173 VAL A CA 1
ATOM 1362 C C . VAL A 1 173 ? -22.628 -31.245 5.546 1.00 53.66 173 VAL A C 1
ATOM 1364 O O . VAL A 1 173 ? -23.538 -30.562 5.074 1.00 53.66 173 VAL A O 1
ATOM 1367 N N . PHE A 1 174 ? -21.401 -31.263 5.012 1.00 47.94 174 PHE A N 1
ATOM 1368 C CA . PHE A 1 174 ? -21.039 -30.485 3.825 1.00 47.94 174 PHE A CA 1
ATOM 1369 C C . PHE A 1 174 ? -21.907 -30.863 2.613 1.00 47.94 174 PHE A C 1
ATOM 1371 O O . PHE A 1 174 ? -22.441 -29.981 1.951 1.00 47.94 174 PHE A O 1
ATOM 1378 N N . LYS A 1 175 ? -22.154 -32.165 2.401 1.00 48.47 175 LYS A N 1
ATOM 1379 C CA . LYS A 1 175 ? -22.932 -32.678 1.257 1.00 48.47 175 LYS A CA 1
ATOM 1380 C C . LYS A 1 175 ? -24.406 -32.253 1.233 1.00 48.47 175 LYS A C 1
ATOM 1382 O O . LYS A 1 175 ? -25.001 -32.250 0.162 1.00 48.47 175 LYS A O 1
ATOM 1387 N N . ASP A 1 176 ? -24.981 -31.886 2.378 1.00 44.69 176 ASP A N 1
ATOM 1388 C CA . ASP A 1 176 ? -26.377 -31.432 2.471 1.00 44.69 176 ASP A CA 1
ATOM 1389 C C . ASP A 1 176 ? -26.517 -29.899 2.398 1.00 44.69 176 ASP A C 1
ATOM 1391 O O . ASP A 1 176 ? -27.629 -29.377 2.299 1.00 44.69 176 ASP A O 1
ATOM 1395 N N . THR A 1 177 ? -25.405 -29.153 2.442 1.00 48.03 177 THR A N 1
ATOM 1396 C CA . THR A 1 177 ? -25.405 -27.676 2.447 1.00 48.03 177 THR A CA 1
ATOM 1397 C C . THR A 1 177 ? -24.562 -27.024 1.342 1.00 48.03 177 THR A C 1
ATOM 1399 O O . THR A 1 177 ? -24.605 -25.793 1.222 1.00 48.03 177 THR A O 1
ATOM 1402 N N . GLY A 1 178 ? -23.879 -27.810 0.497 1.00 37.69 178 GLY A N 1
ATOM 1403 C CA . GLY A 1 178 ? -23.124 -27.359 -0.681 1.00 37.69 178 GLY A CA 1
ATOM 1404 C C . GLY A 1 178 ? -22.849 -28.468 -1.689 1.00 37.69 178 GLY A C 1
ATOM 1405 O O . GLY A 1 178 ? -22.148 -29.434 -1.318 1.00 37.69 178 GLY A O 1
#

pLDDT: mean 81.07, std 14.22, range [37.69, 96.25]